Protein AF-A0A6J4QQX9-F1 (afdb_monomer)

InterPro domains:
  IPR001343 RTX calcium-binding nonapeptide repeat [PF00353] (2-36)
  IPR011049 Serralysin-like metalloprotease, C-terminal [G3DSA:2.150.10.10] (1-98)
  IPR011049 Serralysin-like metalloprotease, C-terminal [SSF51120] (2-76)
  IPR018511 Hemolysin-type calcium-binding conserved site [PS00330] (8-26)

Structure (mmCIF, N/CA/C/O backbone):
data_AF-A0A6J4QQX9-F1
#
_entry.id   AF-A0A6J4QQX9-F1
#
loop_
_atom_site.group_PDB
_atom_site.id
_atom_site.type_symbol
_atom_site.label_atom_id
_atom_site.label_alt_id
_atom_site.label_comp_id
_atom_site.label_asym_id
_atom_site.label_entity_id
_atom_site.label_seq_id
_atom_site.pdbx_PDB_ins_code
_atom_site.Cartn_x
_atom_site.Cartn_y
_atom_site.Cartn_z
_atom_site.occupancy
_atom_site.B_iso_or_equiv
_atom_site.auth_seq_id
_atom_site.auth_comp_id
_atom_site.auth_asym_id
_atom_site.auth_atom_id
_atom_site.pdbx_PDB_model_num
ATOM 1 N N . MET A 1 1 ? -4.304 -9.082 -7.417 1.00 88.81 1 MET A N 1
ATOM 2 C CA . MET A 1 1 ? -4.380 -9.871 -6.176 1.00 88.81 1 MET A CA 1
ATOM 3 C C . MET A 1 1 ? -5.491 -9.268 -5.348 1.00 88.81 1 MET A C 1
ATOM 5 O O . MET A 1 1 ? -5.623 -8.057 -5.396 1.00 88.81 1 MET A O 1
ATOM 9 N N . ILE A 1 2 ? -6.296 -10.092 -4.683 1.00 92.69 2 ILE A N 1
ATOM 10 C CA . ILE A 1 2 ? -7.402 -9.634 -3.835 1.00 92.69 2 ILE A CA 1
ATOM 11 C C . ILE A 1 2 ? -7.277 -10.390 -2.506 1.00 92.69 2 ILE A C 1
ATOM 13 O O . ILE A 1 2 ? -7.105 -11.613 -2.573 1.00 92.69 2 ILE A O 1
ATOM 17 N N . GLY A 1 3 ? -7.303 -9.690 -1.369 1.00 92.00 3 GLY A N 1
ATOM 18 C CA . GLY A 1 3 ? -7.300 -10.274 -0.019 1.00 92.00 3 GLY A CA 1
ATOM 19 C C . GLY A 1 3 ? -8.667 -10.860 0.326 1.00 92.00 3 GLY A C 1
ATOM 20 O O . GLY A 1 3 ? -8.811 -12.079 0.435 1.00 92.00 3 GLY A O 1
ATOM 21 N N . GLY A 1 4 ? -9.702 -10.022 0.275 1.00 92.06 4 GLY A N 1
ATOM 22 C CA . GLY A 1 4 ? -11.087 -10.423 0.516 1.00 92.06 4 GLY A CA 1
ATOM 23 C C . GLY A 1 4 ? -11.558 -9.952 1.885 1.00 92.06 4 GLY A C 1
ATOM 24 O O . GLY A 1 4 ? -11.223 -8.852 2.285 1.00 92.06 4 GLY A O 1
ATOM 25 N N . ASP A 1 5 ? -12.392 -10.736 2.569 1.00 94.88 5 ASP A N 1
ATOM 26 C CA . ASP A 1 5 ? -12.831 -10.378 3.921 1.00 94.88 5 ASP A CA 1
ATOM 27 C C . ASP A 1 5 ? -11.800 -10.872 4.951 1.00 94.88 5 ASP A C 1
ATOM 29 O O . ASP A 1 5 ? -11.565 -12.083 5.048 1.00 94.88 5 ASP A O 1
ATOM 33 N N . GLY A 1 6 ? -11.297 -9.996 5.817 1.00 95.25 6 GLY A N 1
ATOM 34 C CA . GLY A 1 6 ? -10.447 -10.371 6.940 1.00 95.25 6 GLY A CA 1
ATOM 35 C C . GLY A 1 6 ? -9.232 -9.475 7.138 1.00 95.25 6 GLY A C 1
ATOM 36 O O . GLY A 1 6 ? -9.213 -8.318 6.771 1.00 95.25 6 GLY A O 1
ATOM 37 N N . GLN A 1 7 ? -8.245 -10.008 7.852 1.00 97.12 7 GLN A N 1
ATOM 38 C CA . GLN A 1 7 ? -6.936 -9.375 7.984 1.00 97.12 7 GLN A CA 1
ATOM 39 C C . GLN A 1 7 ? -6.013 -10.080 7.002 1.00 97.12 7 GLN A C 1
ATOM 41 O O . GLN A 1 7 ? -5.629 -11.227 7.267 1.00 97.12 7 GLN A O 1
ATOM 46 N N . ASP A 1 8 ? -5.700 -9.435 5.884 1.00 97.75 8 ASP A N 1
ATOM 47 C CA . ASP A 1 8 ? -4.914 -10.027 4.813 1.00 97.75 8 ASP A CA 1
ATOM 48 C C . ASP A 1 8 ? -3.518 -9.408 4.696 1.00 97.75 8 ASP A C 1
ATOM 50 O O . ASP A 1 8 ? -3.236 -8.283 5.102 1.00 97.75 8 ASP A O 1
ATOM 54 N N . THR A 1 9 ? -2.589 -10.187 4.142 1.00 96.75 9 THR A N 1
ATOM 55 C CA . THR A 1 9 ? -1.246 -9.709 3.801 1.00 96.75 9 THR A CA 1
ATOM 56 C C . THR A 1 9 ? -1.003 -9.923 2.316 1.00 96.75 9 THR A C 1
ATOM 58 O O . THR A 1 9 ? -0.916 -11.064 1.850 1.00 96.75 9 THR A O 1
ATOM 61 N N . LEU A 1 10 ? -0.872 -8.831 1.567 1.00 95.25 10 LEU A N 1
ATOM 62 C CA . LEU A 1 10 ? -0.685 -8.838 0.120 1.00 95.25 10 LEU A CA 1
ATOM 63 C C . LEU A 1 10 ? 0.767 -8.504 -0.231 1.00 95.25 10 LEU A C 1
ATOM 65 O O . LEU A 1 10 ? 1.345 -7.558 0.290 1.00 95.25 10 LEU A O 1
ATOM 69 N N . LEU A 1 11 ? 1.357 -9.279 -1.146 1.00 94.62 11 LEU A N 1
ATOM 70 C CA . LEU A 1 11 ? 2.751 -9.134 -1.581 1.00 94.62 11 LEU A CA 1
ATOM 71 C C . LEU A 1 11 ? 2.814 -9.053 -3.119 1.00 94.62 11 LEU A C 1
ATOM 73 O O . LEU A 1 11 ? 2.751 -10.087 -3.788 1.00 94.62 11 LEU A O 1
ATOM 77 N N . GLY A 1 12 ? 2.956 -7.849 -3.680 1.00 89.88 12 GLY A N 1
ATOM 78 C CA . GLY A 1 12 ? 3.150 -7.612 -5.122 1.00 89.88 12 GLY A CA 1
ATOM 79 C C . GLY A 1 12 ? 4.550 -8.016 -5.605 1.00 89.88 12 GLY A C 1
ATOM 80 O O . GLY A 1 12 ? 4.707 -8.766 -6.566 1.00 89.88 12 GLY A O 1
ATOM 81 N N . ASN A 1 13 ? 5.575 -7.713 -4.806 1.00 89.00 13 ASN A N 1
ATOM 82 C CA . ASN A 1 13 ? 6.998 -7.923 -5.097 1.00 89.00 13 ASN A CA 1
ATOM 83 C C . ASN A 1 13 ? 7.548 -7.021 -6.204 1.00 89.00 13 ASN A C 1
ATOM 85 O O . ASN A 1 13 ? 8.246 -6.059 -5.914 1.00 89.00 13 ASN A O 1
ATOM 89 N N . GLY A 1 14 ? 7.398 -7.395 -7.467 1.00 88.12 14 GLY A N 1
ATOM 90 C CA . GLY A 1 14 ? 8.088 -6.710 -8.545 1.00 88.12 14 GLY A CA 1
ATOM 91 C C . GLY A 1 14 ? 7.372 -6.895 -9.863 1.00 88.12 14 GLY A C 1
ATOM 92 O O . GLY A 1 14 ? 7.020 -8.015 -10.228 1.00 88.12 14 GLY A O 1
ATOM 93 N N . GLY A 1 15 ? 7.240 -5.806 -10.609 1.00 89.31 15 GLY A N 1
ATOM 94 C CA . GLY A 1 15 ? 6.390 -5.744 -11.785 1.00 89.31 15 GLY A CA 1
ATOM 95 C C . GLY A 1 15 ? 5.333 -4.664 -11.606 1.00 89.31 15 GLY A C 1
ATOM 96 O O . GLY A 1 15 ? 5.471 -3.790 -10.770 1.00 89.31 15 GLY A O 1
ATOM 97 N N . ASN A 1 16 ? 4.314 -4.687 -12.457 1.00 90.44 16 ASN A N 1
ATOM 98 C CA . ASN A 1 16 ? 3.187 -3.776 -12.317 1.00 90.44 16 ASN A CA 1
ATOM 99 C C . ASN A 1 16 ? 2.025 -4.578 -11.751 1.00 90.44 16 ASN A C 1
ATOM 101 O O . ASN A 1 16 ? 1.420 -5.369 -12.487 1.00 90.44 16 ASN A O 1
ATOM 105 N N . ASP A 1 17 ? 1.742 -4.398 -10.470 1.00 92.12 17 ASP A N 1
ATOM 106 C CA . ASP A 1 17 ? 0.740 -5.169 -9.761 1.00 92.12 17 ASP A CA 1
ATOM 107 C C . ASP A 1 17 ? -0.577 -4.404 -9.606 1.00 92.12 17 ASP A C 1
ATOM 109 O O . ASP A 1 17 ? -0.686 -3.184 -9.726 1.00 92.12 17 ASP A O 1
ATOM 113 N N . THR A 1 18 ? -1.642 -5.163 -9.383 1.00 93.31 18 THR A N 1
ATOM 114 C CA . THR A 1 18 ? -2.929 -4.626 -8.938 1.00 93.31 18 THR A CA 1
ATOM 115 C C . THR A 1 18 ? -3.301 -5.380 -7.680 1.00 93.31 18 THR A C 1
ATOM 117 O O . THR A 1 18 ? -3.470 -6.600 -7.742 1.00 93.31 18 THR A O 1
ATOM 120 N N . LEU A 1 19 ? -3.371 -4.683 -6.555 1.00 93.69 19 LEU A N 1
ATOM 121 C CA . LEU A 1 19 ? -3.612 -5.211 -5.220 1.00 93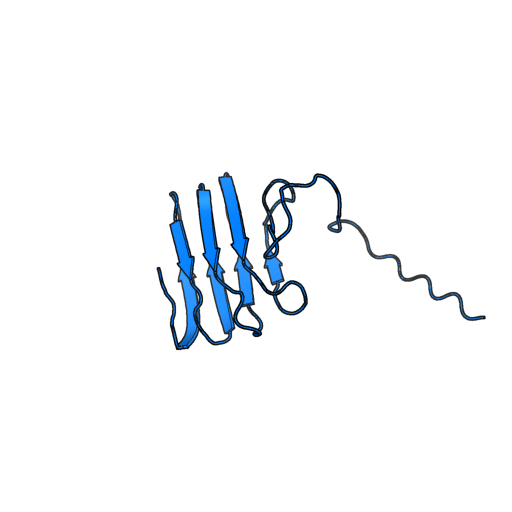.69 19 LEU A CA 1
ATOM 122 C C . LEU A 1 19 ? -4.912 -4.603 -4.689 1.00 93.69 19 LEU A C 1
ATOM 124 O O . LEU A 1 19 ? -5.161 -3.418 -4.868 1.00 93.69 19 LEU A O 1
ATOM 128 N N . ASP A 1 20 ? -5.743 -5.426 -4.077 1.00 95.56 20 ASP A N 1
ATOM 129 C CA . ASP A 1 20 ? -7.030 -5.043 -3.504 1.00 95.56 20 ASP A CA 1
ATOM 130 C C . ASP A 1 20 ? -7.097 -5.705 -2.130 1.00 95.56 20 ASP A C 1
ATOM 132 O O . ASP A 1 20 ? -7.092 -6.938 -2.063 1.00 95.56 20 ASP A O 1
ATOM 136 N N . GLY A 1 21 ? -7.029 -4.911 -1.061 1.00 93.75 21 GLY A N 1
ATOM 137 C CA . GLY A 1 21 ? -7.085 -5.412 0.315 1.00 93.75 21 GLY A CA 1
ATOM 138 C C . GLY A 1 21 ? -8.386 -6.173 0.545 1.00 93.75 21 GLY A C 1
ATOM 139 O O . GLY A 1 21 ? -8.382 -7.366 0.851 1.00 93.75 21 GLY A O 1
ATOM 140 N N . GLY A 1 22 ? -9.494 -5.558 0.139 1.00 95.12 22 GLY A N 1
ATOM 141 C CA . GLY A 1 22 ? -10.828 -6.085 0.341 1.00 95.12 22 GLY A CA 1
ATOM 142 C C . GLY A 1 22 ? -11.476 -5.401 1.533 1.00 95.12 22 GLY A C 1
ATOM 143 O O . GLY A 1 22 ? -11.584 -4.186 1.544 1.00 95.12 22 GLY A O 1
ATOM 144 N N . GLN A 1 23 ? -12.021 -6.183 2.455 1.00 94.88 23 GLN A N 1
ATOM 145 C CA . GLN A 1 23 ? -12.691 -5.708 3.656 1.00 94.88 23 GLN A CA 1
ATOM 146 C C . GLN A 1 23 ? -11.919 -6.186 4.875 1.00 94.88 23 GLN A C 1
ATOM 148 O O . GLN A 1 23 ? -11.898 -7.388 5.132 1.00 94.88 23 GLN A O 1
ATOM 153 N N . GLY A 1 24 ? -11.426 -5.287 5.715 1.00 96.25 24 GLY A N 1
ATOM 154 C CA . GLY A 1 24 ? -10.926 -5.649 7.029 1.00 96.25 24 GLY A CA 1
ATOM 155 C C . GLY A 1 24 ? -9.733 -4.832 7.472 1.00 96.25 24 GLY A C 1
ATOM 156 O O . GLY A 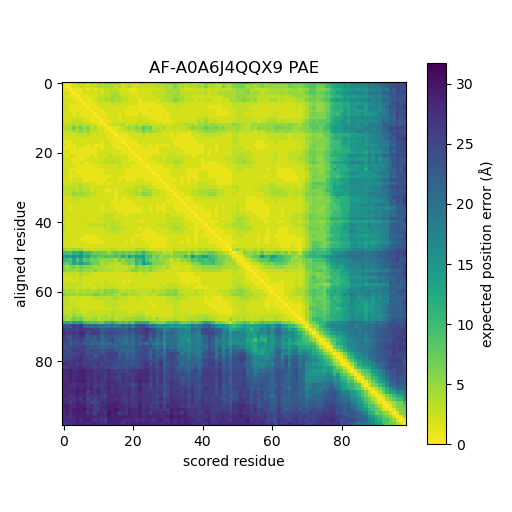1 24 ? -9.945 -3.696 7.823 1.00 96.25 24 GLY A O 1
ATOM 157 N N . LYS A 1 25 ? -8.567 -5.411 7.732 1.00 96.69 25 LYS A N 1
ATOM 158 C CA . LYS A 1 25 ? -7.384 -4.607 8.098 1.00 96.69 25 LYS A CA 1
ATOM 159 C C . LYS A 1 25 ? -6.183 -5.250 7.451 1.00 96.69 25 LYS A C 1
ATOM 161 O O . LYS A 1 25 ? -5.767 -6.319 7.895 1.00 96.69 25 LYS A O 1
ATOM 166 N N . ASP A 1 26 ? -5.623 -4.615 6.449 1.00 97.19 26 ASP A N 1
ATOM 167 C CA . ASP A 1 26 ? -4.730 -5.272 5.520 1.00 97.19 26 ASP A CA 1
ATOM 168 C C . ASP A 1 26 ? -3.316 -4.703 5.578 1.00 97.19 26 ASP A C 1
ATOM 170 O O . ASP A 1 26 ? -3.067 -3.521 5.816 1.00 97.19 26 ASP A O 1
ATOM 174 N N . GLU A 1 27 ? -2.348 -5.584 5.343 1.00 96.75 27 GLU A N 1
ATOM 175 C CA . GLU A 1 27 ? -0.947 -5.227 5.158 1.00 96.75 27 GLU A CA 1
ATOM 176 C C . GLU A 1 27 ? -0.567 -5.448 3.691 1.00 96.75 27 GLU A C 1
ATOM 178 O O . GLU A 1 27 ? -0.452 -6.581 3.218 1.00 96.75 27 GLU A O 1
ATOM 183 N N . ILE A 1 28 ? -0.352 -4.365 2.949 1.00 94.44 28 ILE A N 1
ATOM 184 C CA . ILE A 1 28 ? -0.127 -4.399 1.504 1.00 94.44 28 ILE A CA 1
ATOM 185 C C . ILE A 1 28 ? 1.302 -3.966 1.191 1.00 94.44 28 ILE A C 1
ATOM 187 O O . ILE A 1 28 ? 1.666 -2.807 1.351 1.00 94.44 28 ILE A O 1
ATOM 191 N N . PHE A 1 29 ? 2.108 -4.882 0.660 1.00 94.44 29 PHE A N 1
ATOM 192 C CA . PHE A 1 29 ? 3.462 -4.610 0.184 1.00 94.44 29 PHE A CA 1
ATOM 193 C C . PHE A 1 29 ? 3.472 -4.646 -1.343 1.00 94.44 29 PHE A C 1
ATOM 195 O O . PHE A 1 29 ? 3.383 -5.715 -1.947 1.00 94.44 29 PHE A O 1
ATOM 202 N N . THR A 1 30 ? 3.586 -3.483 -1.976 1.00 90.62 30 THR A N 1
ATOM 203 C CA . THR A 1 30 ? 3.548 -3.363 -3.448 1.00 90.62 30 THR A CA 1
ATOM 204 C C . THR A 1 30 ? 4.861 -3.823 -4.076 1.00 90.62 30 THR A C 1
ATOM 206 O O . THR A 1 30 ? 4.876 -4.766 -4.864 1.00 90.62 30 THR A O 1
ATOM 209 N N . GLY A 1 31 ? 5.980 -3.267 -3.610 1.00 89.88 31 GLY A N 1
ATOM 210 C CA . GLY A 1 31 ? 7.306 -3.581 -4.116 1.00 89.88 31 GLY A CA 1
ATOM 211 C C . GLY A 1 31 ? 7.690 -2.694 -5.302 1.00 89.88 31 GLY A C 1
ATOM 212 O O . GLY A 1 31 ? 7.383 -1.511 -5.320 1.00 89.88 31 GLY A O 1
ATOM 213 N N . SER A 1 32 ? 8.483 -3.198 -6.248 1.00 88.38 32 SER A N 1
ATOM 214 C CA . SER A 1 32 ? 9.009 -2.363 -7.339 1.00 88.38 32 SER A CA 1
ATOM 215 C C . SER A 1 32 ? 8.124 -2.387 -8.582 1.00 88.38 32 SER A C 1
ATOM 217 O O . SER A 1 32 ? 7.888 -3.467 -9.116 1.00 88.38 32 SER A O 1
ATOM 219 N N . GLY A 1 33 ? 7.846 -1.222 -9.159 1.00 86.31 33 GLY A N 1
ATOM 220 C CA . GLY A 1 33 ? 7.196 -1.062 -10.458 1.00 86.31 33 GLY A CA 1
ATOM 221 C C . GLY A 1 33 ? 5.984 -0.137 -10.400 1.00 86.31 33 GLY A C 1
ATOM 222 O O . GLY A 1 33 ? 5.948 0.784 -9.587 1.00 86.31 33 GLY A O 1
ATOM 223 N N . PHE A 1 34 ? 5.066 -0.262 -11.364 1.00 86.75 34 PHE A N 1
ATOM 224 C CA . PHE A 1 34 ? 3.868 0.577 -11.396 1.00 86.75 34 PHE A CA 1
ATOM 225 C C . PHE A 1 34 ? 2.656 -0.146 -10.825 1.00 86.75 34 PHE A C 1
ATOM 227 O O . PHE A 1 34 ? 2.016 -0.913 -11.546 1.00 86.75 34 PHE A O 1
ATOM 234 N N . ASP A 1 35 ? 2.315 0.166 -9.577 1.00 88.19 35 ASP A N 1
ATOM 235 C CA . ASP A 1 35 ? 1.317 -0.580 -8.815 1.00 88.19 35 ASP A CA 1
ATOM 236 C C . ASP A 1 35 ? 0.016 0.196 -8.617 1.00 88.19 35 ASP A C 1
ATOM 238 O O . ASP A 1 35 ? -0.000 1.417 -8.430 1.00 88.19 35 ASP A O 1
ATOM 242 N N . LEU A 1 36 ? -1.089 -0.543 -8.660 1.00 88.94 36 LEU A N 1
ATOM 243 C CA . LEU A 1 36 ? -2.440 -0.082 -8.357 1.00 88.94 36 LEU A CA 1
ATOM 244 C C . LEU A 1 36 ? -2.894 -0.751 -7.060 1.00 88.94 36 LEU A C 1
ATOM 246 O O . LEU A 1 36 ? -2.873 -1.977 -6.983 1.00 88.94 36 LEU A O 1
ATOM 250 N N . VAL A 1 37 ? -3.306 0.027 -6.066 1.00 90.06 37 VAL A N 1
ATOM 251 C CA . VAL A 1 37 ? -3.751 -0.473 -4.760 1.00 90.06 37 VAL A CA 1
ATOM 252 C C . VAL A 1 37 ? -5.136 0.072 -4.436 1.00 90.06 37 VAL A C 1
ATOM 254 O O . VAL A 1 37 ? -5.361 1.275 -4.572 1.00 90.06 37 VAL A O 1
ATOM 257 N N . TYR A 1 38 ? -6.025 -0.814 -3.993 1.00 92.12 38 TYR A N 1
ATOM 258 C CA . TYR A 1 38 ? -7.354 -0.503 -3.474 1.00 92.12 38 TYR A CA 1
ATOM 259 C C . TYR A 1 38 ? -7.431 -0.943 -2.009 1.00 92.12 38 TYR A C 1
ATOM 261 O O . TYR A 1 38 ? -7.254 -2.124 -1.719 1.00 92.12 38 TYR A O 1
ATOM 269 N N . ALA A 1 39 ? -7.635 0.022 -1.120 1.00 90.38 39 ALA A N 1
ATOM 270 C CA . ALA A 1 39 ? -7.619 -0.109 0.339 1.00 90.38 39 ALA A CA 1
ATOM 271 C C . ALA A 1 39 ? -8.534 0.962 0.980 1.00 90.38 39 ALA A C 1
ATOM 273 O O . ALA A 1 39 ? -8.226 1.533 2.009 1.00 90.38 39 ALA A O 1
ATOM 274 N N . ALA A 1 40 ? -9.602 1.363 0.279 1.00 88.31 40 ALA A N 1
ATOM 275 C CA . ALA A 1 40 ? -10.545 2.384 0.747 1.00 88.31 40 ALA A CA 1
ATOM 276 C C . ALA A 1 40 ? -11.847 1.710 1.201 1.00 88.31 40 ALA A C 1
ATOM 278 O O . ALA A 1 40 ? -12.857 1.734 0.483 1.00 88.31 40 ALA A O 1
ATOM 279 N N . ASP A 1 41 ? -11.782 1.003 2.327 1.00 91.06 41 ASP A N 1
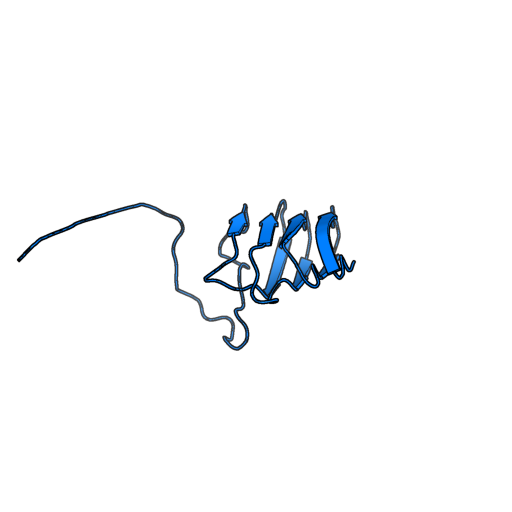ATOM 280 C CA . ASP A 1 41 ? -12.850 0.159 2.868 1.00 91.06 41 ASP A CA 1
ATOM 281 C C . ASP A 1 41 ? -13.388 0.630 4.240 1.00 91.06 41 ASP A C 1
ATOM 283 O O . ASP A 1 41 ? -14.161 -0.091 4.878 1.00 91.06 41 ASP A O 1
ATOM 287 N N . ASP A 1 42 ? -13.057 1.863 4.643 1.00 92.31 42 ASP A N 1
ATOM 288 C CA . ASP A 1 42 ? -13.341 2.501 5.935 1.00 92.31 42 ASP A CA 1
ATOM 289 C C . ASP A 1 42 ? -12.660 1.816 7.136 1.00 92.31 42 ASP A C 1
ATOM 291 O O . ASP A 1 42 ? -13.118 1.937 8.284 1.00 92.31 42 ASP A O 1
ATOM 295 N N . GLN A 1 43 ? -11.569 1.088 6.900 1.00 94.00 43 GLN A N 1
ATOM 296 C CA . GLN A 1 43 ? -10.814 0.410 7.942 1.00 94.00 43 GLN A CA 1
ATOM 297 C C . GLN A 1 43 ? -9.350 0.863 7.983 1.00 94.00 43 GLN A C 1
ATOM 299 O O . GLN A 1 43 ? -9.006 1.888 7.422 1.00 94.00 43 GLN A O 1
ATOM 304 N N . GLU A 1 44 ? -8.531 0.222 8.823 1.00 93.56 44 GLU A N 1
ATOM 305 C CA . GLU A 1 44 ? -7.143 0.647 9.046 1.00 93.56 44 GLU A CA 1
ATOM 306 C C . GLU A 1 44 ? -6.210 -0.317 8.329 1.00 93.56 44 GLU A C 1
ATOM 308 O O . GLU A 1 44 ? -6.017 -1.444 8.802 1.00 93.56 44 GLU A O 1
ATOM 313 N N . ASP A 1 45 ? -5.590 0.180 7.267 1.00 90.00 45 ASP A N 1
ATOM 314 C CA . ASP A 1 45 ? -4.643 -0.546 6.443 1.00 90.00 45 ASP A CA 1
ATOM 315 C C . ASP A 1 45 ? -3.226 0.026 6.550 1.00 90.00 45 ASP A C 1
ATOM 317 O O . ASP A 1 45 ? -2.970 1.193 6.881 1.00 90.00 45 ASP A O 1
ATOM 321 N N . ILE A 1 46 ? -2.255 -0.831 6.249 1.00 93.25 46 ILE A N 1
ATOM 322 C CA . ILE A 1 46 ? -0.844 -0.475 6.167 1.00 93.25 46 ILE A CA 1
ATOM 323 C C . ILE A 1 46 ? -0.355 -0.789 4.762 1.00 93.25 46 ILE A C 1
ATOM 325 O O . ILE A 1 46 ? -0.231 -1.951 4.380 1.00 93.25 46 ILE A O 1
ATOM 329 N N . ILE A 1 47 ? 0.008 0.248 4.010 1.00 90.94 47 ILE A N 1
ATOM 330 C CA . ILE A 1 47 ? 0.528 0.107 2.651 1.00 90.94 47 ILE A CA 1
ATOM 331 C C . ILE A 1 47 ? 2.016 0.463 2.633 1.00 90.94 47 ILE A C 1
ATOM 333 O O . ILE A 1 47 ? 2.395 1.604 2.893 1.00 90.94 47 ILE A O 1
ATOM 337 N N . ASP A 1 48 ? 2.876 -0.502 2.307 1.00 91.69 48 ASP A N 1
ATOM 338 C CA . ASP A 1 48 ? 4.307 -0.301 2.072 1.00 91.69 48 ASP A CA 1
ATOM 339 C C . ASP A 1 48 ? 4.602 -0.284 0.566 1.00 91.69 48 ASP A C 1
ATOM 341 O O . ASP A 1 48 ? 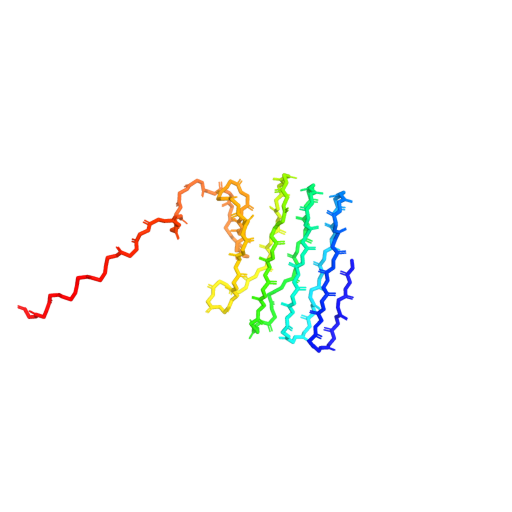4.439 -1.280 -0.154 1.00 91.69 48 ASP A O 1
ATOM 345 N N . CYS A 1 49 ? 5.056 0.871 0.081 1.00 85.62 49 CYS A N 1
ATOM 346 C CA . CYS A 1 49 ? 5.391 1.040 -1.323 1.00 85.62 49 CYS A CA 1
ATOM 347 C C . CYS A 1 49 ? 6.693 0.325 -1.725 1.00 85.62 49 CYS A C 1
ATOM 349 O O . CYS A 1 49 ? 6.870 0.007 -2.888 1.00 85.62 49 CYS A O 1
ATOM 351 N N . GLY A 1 50 ? 7.596 0.023 -0.783 1.00 75.06 50 GLY A N 1
ATOM 352 C CA . GLY A 1 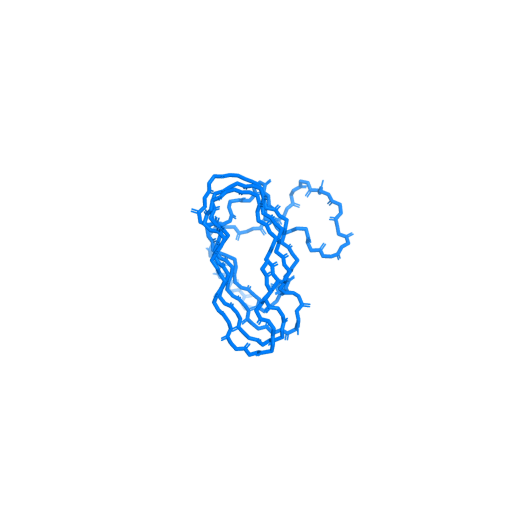50 ? 8.697 -0.942 -0.921 1.00 75.06 50 GLY A CA 1
ATOM 353 C C . GLY A 1 50 ? 9.752 -0.772 -2.035 1.00 75.06 50 GLY A C 1
ATOM 354 O O . GLY A 1 50 ? 10.785 -1.440 -1.954 1.00 75.06 50 GLY A O 1
ATOM 355 N N . GLY A 1 51 ? 9.564 0.069 -3.059 1.00 72.50 51 GLY A N 1
ATOM 356 C CA . GLY A 1 51 ? 10.367 0.000 -4.282 1.00 72.50 51 GLY A CA 1
ATOM 357 C C . GLY A 1 51 ? 10.556 1.295 -5.075 1.00 72.50 51 GLY A C 1
ATOM 358 O O . GLY A 1 51 ? 10.180 2.401 -4.683 1.00 72.50 51 GLY A O 1
ATOM 359 N N . GLU A 1 52 ? 11.230 1.145 -6.216 1.00 74.00 52 GLU A N 1
ATOM 360 C CA . GLU A 1 52 ? 11.321 2.169 -7.255 1.00 74.00 52 GLU A CA 1
ATOM 361 C C . GLU A 1 52 ? 10.166 1.976 -8.237 1.00 74.00 52 GLU A C 1
ATOM 363 O O . GLU A 1 52 ? 9.893 0.851 -8.658 1.00 74.00 52 GLU A O 1
ATOM 368 N N . GLY A 1 53 ? 9.512 3.064 -8.637 1.00 75.56 53 GLY A N 1
ATOM 369 C CA . GLY A 1 53 ? 8.343 2.983 -9.501 1.00 75.56 53 GLY A CA 1
ATOM 370 C C . GLY A 1 53 ? 7.324 4.066 -9.192 1.00 75.56 53 GLY A C 1
ATOM 371 O O . GLY A 1 53 ? 7.653 5.074 -8.564 1.00 75.56 53 GLY A O 1
ATOM 372 N N . GLY A 1 54 ? 6.105 3.891 -9.686 1.00 77.00 54 GLY A N 1
ATOM 373 C CA . GLY A 1 54 ? 5.025 4.846 -9.474 1.00 77.00 54 GLY A CA 1
ATOM 374 C C . GLY A 1 54 ? 3.769 4.143 -8.998 1.00 77.00 54 GLY A C 1
ATOM 375 O O . GLY A 1 54 ? 3.400 3.107 -9.523 1.00 77.00 54 GLY A O 1
ATOM 376 N N . TYR A 1 55 ? 3.079 4.742 -8.046 1.00 79.19 55 TYR A N 1
ATOM 377 C CA . TYR A 1 55 ? 1.947 4.117 -7.379 1.00 79.19 55 TYR A CA 1
ATOM 378 C C . TYR A 1 55 ? 0.651 4.843 -7.740 1.00 79.19 55 TYR A C 1
ATOM 380 O O . TYR A 1 55 ? 0.642 6.038 -8.046 1.00 79.19 55 TYR A O 1
ATOM 388 N N . ARG A 1 56 ? -0.459 4.115 -7.716 1.00 85.25 56 ARG A N 1
ATOM 389 C CA . ARG A 1 56 ? -1.813 4.661 -7.619 1.00 85.25 56 ARG A CA 1
ATOM 390 C C . ARG A 1 56 ? -2.499 3.924 -6.489 1.00 85.25 56 ARG A C 1
ATOM 392 O O . ARG A 1 56 ? -2.743 2.733 -6.610 1.00 85.25 56 ARG A O 1
ATOM 399 N N . ILE A 1 57 ? -2.754 4.632 -5.402 1.00 85.38 57 ILE A N 1
ATOM 400 C CA . ILE A 1 57 ? -3.280 4.050 -4.172 1.00 85.38 57 ILE A CA 1
ATOM 401 C C . ILE A 1 57 ? -4.577 4.780 -3.853 1.00 85.38 57 ILE A C 1
ATOM 403 O O . ILE A 1 57 ? -4.573 6.008 -3.725 1.00 85.38 57 ILE A O 1
ATOM 407 N N . GLU A 1 58 ? -5.659 4.018 -3.767 1.00 88.25 58 GLU A N 1
ATOM 408 C CA . GLU A 1 58 ? -6.931 4.420 -3.179 1.00 88.25 58 GLU A CA 1
ATOM 409 C C . GLU A 1 58 ? -6.942 3.896 -1.742 1.00 88.25 58 GLU A C 1
ATOM 411 O O . GLU A 1 58 ? -6.805 2.694 -1.539 1.00 88.25 58 GLU A O 1
ATOM 416 N N . PHE A 1 59 ? -7.016 4.805 -0.773 1.00 86.31 59 PHE A N 1
ATOM 417 C CA . PHE A 1 59 ? -6.868 4.537 0.658 1.00 86.31 59 PHE A CA 1
ATOM 418 C C . PHE A 1 59 ? -7.628 5.609 1.446 1.00 86.31 59 PHE A C 1
ATOM 420 O O . PHE A 1 59 ? -7.866 6.718 0.935 1.00 86.31 59 PHE A O 1
ATOM 427 N N . ASP A 1 60 ? -7.953 5.304 2.691 1.00 83.69 60 ASP A N 1
ATOM 428 C CA . ASP A 1 60 ? -8.641 6.185 3.617 1.00 83.69 60 ASP A CA 1
ATOM 429 C C . ASP A 1 60 ? -7.628 7.007 4.412 1.00 83.69 60 ASP A C 1
ATOM 431 O O . ASP A 1 60 ? -7.076 6.590 5.424 1.00 83.69 60 ASP A O 1
ATOM 435 N N . ALA A 1 61 ? -7.381 8.240 3.964 1.00 78.56 61 ALA A N 1
ATOM 436 C CA . ALA A 1 61 ? -6.304 9.086 4.491 1.00 78.56 61 ALA A CA 1
ATOM 437 C C . ALA A 1 61 ? -6.386 9.424 5.995 1.00 78.56 61 ALA A C 1
ATOM 439 O O . ALA A 1 61 ? -5.402 9.890 6.570 1.00 78.56 61 ALA A O 1
ATOM 440 N N . GLU A 1 62 ? -7.548 9.236 6.623 1.00 86.25 62 GLU A N 1
ATOM 441 C CA . GLU A 1 62 ? -7.739 9.435 8.065 1.00 86.25 62 GLU A CA 1
ATOM 442 C C . GLU A 1 62 ? -7.488 8.162 8.891 1.00 86.25 62 GLU A C 1
ATOM 444 O O . GLU A 1 62 ? -7.346 8.261 10.113 1.00 86.25 62 GLU A O 1
ATOM 449 N N . LEU A 1 63 ? -7.437 6.992 8.245 1.00 82.50 63 LEU A N 1
ATOM 450 C CA . LEU A 1 63 ? -7.327 5.682 8.887 1.00 82.50 63 LEU A CA 1
ATOM 451 C C .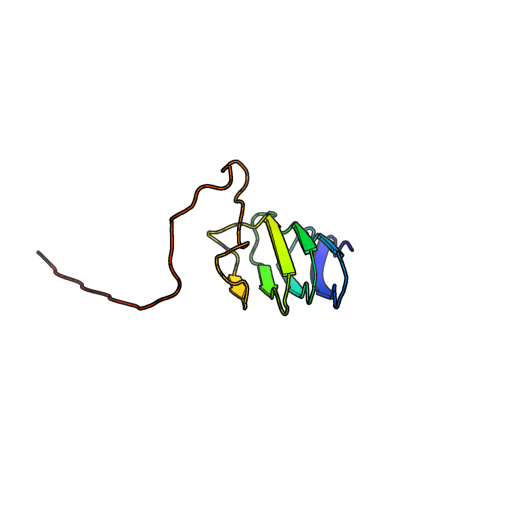 LEU A 1 63 ? -6.023 4.963 8.525 1.00 82.50 63 LEU A C 1
ATOM 453 O O . LEU A 1 63 ? -5.387 4.384 9.405 1.00 82.50 63 LEU A O 1
ATOM 457 N N . ASP A 1 64 ? -5.581 5.065 7.277 1.00 85.44 64 ASP A N 1
ATOM 458 C CA . ASP A 1 64 ? -4.494 4.241 6.766 1.00 85.44 64 ASP A CA 1
ATOM 459 C C . ASP A 1 64 ? -3.115 4.851 6.959 1.00 85.44 64 ASP A C 1
ATOM 461 O O . ASP A 1 64 ? -2.903 6.065 7.046 1.00 85.44 64 ASP A O 1
ATOM 465 N N . THR A 1 65 ? -2.126 3.964 6.961 1.00 88.75 65 THR A N 1
ATOM 466 C CA . THR A 1 65 ? -0.717 4.321 7.065 1.00 88.75 65 THR A CA 1
ATOM 467 C C . THR A 1 65 ? 0.031 3.951 5.790 1.00 88.75 65 THR A C 1
ATOM 469 O O . THR A 1 65 ? 0.176 2.777 5.457 1.00 88.75 65 THR A O 1
ATOM 472 N N . LEU A 1 66 ? 0.597 4.955 5.114 1.00 87.75 66 LEU A N 1
ATOM 473 C CA . LEU A 1 66 ? 1.482 4.757 3.964 1.00 87.75 66 LEU A CA 1
ATOM 474 C C . LEU A 1 66 ? 2.952 4.814 4.399 1.00 87.75 66 LEU A C 1
ATOM 476 O O . LEU A 1 66 ? 3.419 5.808 4.958 1.00 87.75 66 LEU A O 1
ATOM 480 N N . ASN A 1 67 ? 3.702 3.759 4.088 1.00 87.44 67 ASN A N 1
ATOM 481 C CA . ASN A 1 67 ? 5.11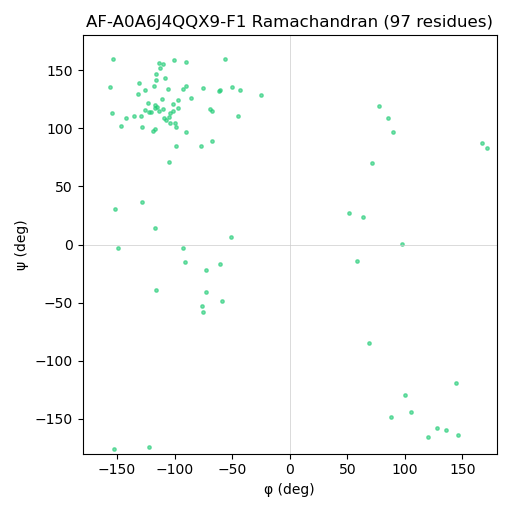9 3.596 4.395 1.00 87.44 67 ASN A CA 1
ATOM 482 C C . ASN A 1 67 ? 5.957 3.521 3.115 1.00 87.44 67 ASN A C 1
ATOM 484 O O . ASN A 1 67 ? 5.568 2.899 2.133 1.00 87.44 67 ASN A O 1
ATOM 488 N N . ASN A 1 68 ? 7.143 4.140 3.133 1.00 84.31 68 ASN A N 1
ATOM 489 C CA . ASN A 1 68 ? 8.100 4.131 2.014 1.00 84.31 68 ASN A CA 1
ATOM 490 C C . ASN A 1 68 ? 7.501 4.535 0.654 1.00 84.31 68 ASN A C 1
ATOM 492 O O . ASN A 1 68 ? 8.011 4.129 -0.387 1.00 84.31 68 ASN A O 1
ATOM 496 N N . CYS A 1 69 ? 6.445 5.350 0.663 1.00 81.38 69 CYS A N 1
ATOM 497 C CA . CYS A 1 69 ? 5.766 5.868 -0.519 1.00 81.38 69 CYS A CA 1
ATOM 498 C C . CYS A 1 69 ? 6.263 7.296 -0.811 1.00 81.38 69 CYS A C 1
ATOM 500 O O . CYS A 1 69 ? 5.652 8.250 -0.332 1.00 81.38 69 CYS A O 1
ATOM 502 N N . PRO A 1 70 ? 7.394 7.498 -1.523 1.00 69.81 70 PRO A N 1
ATOM 503 C CA . PRO A 1 70 ? 7.913 8.839 -1.773 1.00 69.81 70 PRO A CA 1
ATOM 504 C C . PRO A 1 70 ? 6.907 9.699 -2.557 1.00 69.81 70 PRO A C 1
ATOM 506 O O . PRO A 1 70 ? 6.376 9.283 -3.589 1.00 69.81 70 PRO A O 1
ATOM 509 N N . ASP A 1 71 ? 6.717 10.925 -2.060 1.00 56.56 71 ASP A N 1
ATOM 510 C CA . ASP A 1 71 ? 5.743 11.986 -2.404 1.00 56.56 71 ASP A CA 1
ATOM 511 C C . ASP A 1 71 ? 5.603 12.393 -3.892 1.00 56.56 71 ASP A C 1
ATOM 513 O O . ASP A 1 71 ? 4.904 13.348 -4.222 1.00 56.56 71 ASP A O 1
ATOM 517 N N . SER A 1 72 ? 6.245 11.706 -4.835 1.00 44.75 72 SER A N 1
ATOM 518 C CA . SER A 1 72 ? 6.038 11.930 -6.273 1.00 44.75 72 SER A CA 1
ATOM 519 C C . SER A 1 72 ? 4.976 11.022 -6.905 1.00 44.75 72 SER A C 1
ATOM 521 O O . SER A 1 72 ? 4.705 11.167 -8.097 1.00 44.75 72 SER A O 1
ATOM 523 N N . ALA A 1 73 ? 4.384 10.093 -6.147 1.00 43.41 73 ALA A N 1
ATOM 524 C CA . ALA A 1 73 ? 3.323 9.214 -6.653 1.00 43.41 73 ALA A CA 1
ATOM 525 C C . ALA A 1 73 ? 2.287 8.761 -5.606 1.00 43.41 73 ALA A C 1
ATOM 527 O O . ALA A 1 73 ? 1.355 8.043 -5.954 1.00 43.41 73 ALA A O 1
ATOM 528 N N . ALA A 1 74 ? 2.436 9.132 -4.336 1.00 46.19 74 ALA A N 1
ATOM 529 C CA . ALA A 1 74 ? 1.535 8.661 -3.296 1.00 46.19 74 ALA A CA 1
ATOM 530 C C . ALA A 1 74 ? 0.190 9.395 -3.384 1.00 46.19 74 ALA A C 1
ATOM 532 O O . ALA A 1 74 ? 0.156 10.618 -3.490 1.00 46.19 74 ALA A O 1
ATOM 533 N N . ALA A 1 75 ? -0.902 8.638 -3.293 1.00 49.78 75 ALA A N 1
ATOM 534 C CA . ALA A 1 75 ? -2.201 9.136 -2.867 1.00 49.78 75 ALA A CA 1
ATOM 535 C C . ALA A 1 75 ? -2.976 10.059 -3.830 1.00 49.78 75 ALA A C 1
ATOM 537 O O . ALA A 1 75 ? -3.218 11.226 -3.529 1.00 49.78 75 ALA A O 1
ATOM 538 N N . THR A 1 76 ? -3.487 9.534 -4.952 1.00 45.75 76 THR A N 1
ATOM 539 C CA . THR A 1 76 ? -4.674 10.168 -5.555 1.00 45.75 76 THR A CA 1
ATOM 540 C C . THR A 1 76 ? -5.875 9.744 -4.724 1.00 45.75 76 THR A C 1
ATOM 542 O O . THR A 1 76 ? -6.524 8.748 -5.037 1.00 45.75 76 THR A O 1
ATOM 545 N N . THR A 1 77 ? -6.133 10.464 -3.634 1.00 41.50 77 THR A N 1
ATOM 546 C CA . THR A 1 77 ? -7.396 10.347 -2.907 1.00 41.50 77 THR A CA 1
ATOM 547 C C . THR A 1 77 ? -8.535 10.482 -3.916 1.00 41.50 77 THR A C 1
ATOM 549 O O . THR A 1 77 ? -8.472 11.287 -4.855 1.00 41.50 77 THR A O 1
ATOM 552 N N . ALA A 1 78 ? -9.536 9.615 -3.796 1.00 38.84 78 ALA A N 1
ATOM 553 C CA . ALA A 1 78 ? -10.661 9.542 -4.712 1.00 38.84 78 ALA A CA 1
ATOM 554 C C . ALA A 1 78 ? -11.212 10.954 -5.029 1.00 38.84 78 ALA A C 1
ATOM 556 O O . ALA A 1 78 ? -11.812 11.603 -4.177 1.00 38.84 78 ALA A O 1
ATOM 557 N N . ASN A 1 79 ? -11.015 11.404 -6.277 1.00 38.22 79 ASN A N 1
ATOM 558 C CA . ASN A 1 79 ? -11.461 12.667 -6.899 1.00 38.22 79 ASN A CA 1
ATOM 559 C C . ASN A 1 79 ? -10.513 13.870 -7.000 1.00 38.22 79 ASN A C 1
ATOM 561 O O . ASN A 1 79 ? -10.949 14.840 -7.626 1.00 38.22 79 ASN A O 1
ATOM 565 N N . ASP A 1 80 ? -9.253 13.837 -6.556 1.00 38.38 80 ASP A N 1
ATOM 566 C CA . ASP A 1 80 ? -8.327 14.926 -6.917 1.00 38.38 80 ASP A CA 1
ATOM 567 C C . ASP A 1 80 ? -7.360 14.541 -8.046 1.00 38.38 80 ASP A C 1
ATOM 569 O O . ASP A 1 80 ? -6.611 13.563 -8.012 1.00 38.38 80 ASP A O 1
ATOM 573 N N . GLN A 1 81 ? -7.442 15.323 -9.123 1.00 34.16 81 GLN A N 1
ATOM 574 C CA . GLN A 1 81 ? -6.497 15.324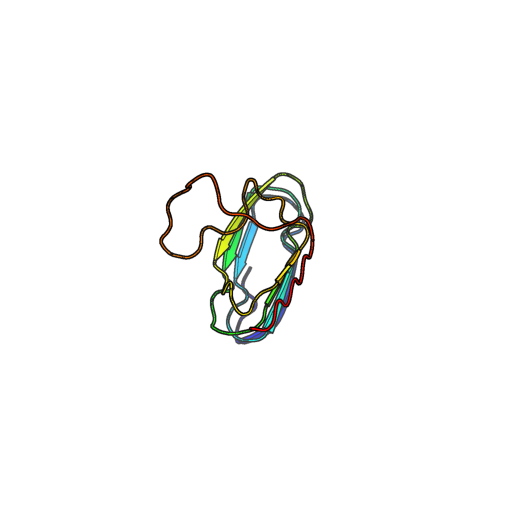 -10.236 1.00 34.16 81 GLN A CA 1
ATOM 575 C C . GLN A 1 81 ? -5.071 15.578 -9.719 1.00 34.16 81 GLN A C 1
ATOM 577 O O . GLN A 1 81 ? -4.912 16.128 -8.636 1.00 34.16 81 GLN A O 1
ATOM 582 N N . PRO A 1 82 ? -4.015 15.221 -10.478 1.00 42.34 82 PRO A N 1
ATOM 583 C CA . PRO A 1 82 ? -2.638 15.327 -10.009 1.00 42.34 82 PRO A CA 1
ATOM 584 C C . PRO A 1 82 ? -2.265 16.803 -9.841 1.00 42.34 82 PRO A C 1
ATOM 586 O O . PRO A 1 82 ? -1.787 17.447 -10.776 1.00 42.34 82 PRO A O 1
ATOM 589 N N . THR A 1 83 ? -2.510 17.369 -8.665 1.00 35.78 83 THR A N 1
ATOM 590 C CA . THR A 1 83 ? -2.089 18.723 -8.339 1.00 35.78 83 THR A CA 1
ATOM 591 C C . THR A 1 83 ? -0.883 18.635 -7.437 1.00 35.78 83 THR A C 1
ATOM 593 O O . THR A 1 83 ? -0.949 18.186 -6.298 1.00 35.78 83 THR A O 1
ATOM 596 N N . ALA A 1 84 ? 0.241 19.080 -7.988 1.00 37.56 84 ALA A N 1
ATOM 597 C CA . ALA A 1 84 ? 1.408 19.448 -7.220 1.00 37.56 84 ALA A CA 1
ATOM 598 C C . ALA A 1 84 ? 1.000 20.273 -5.983 1.00 37.56 84 ALA A C 1
ATOM 600 O O . ALA A 1 84 ? 0.280 21.261 -6.128 1.00 37.56 84 ALA A O 1
ATOM 601 N N . ALA A 1 85 ? 1.559 19.894 -4.829 1.00 37.62 85 ALA A N 1
ATOM 602 C CA . ALA A 1 85 ? 1.538 20.577 -3.529 1.00 37.62 85 ALA A CA 1
ATOM 603 C C . ALA A 1 85 ? 0.379 20.251 -2.561 1.00 37.62 85 ALA A C 1
ATOM 605 O O . ALA A 1 85 ? -0.658 20.903 -2.600 1.00 37.62 85 ALA A O 1
ATOM 606 N N . ALA A 1 86 ? 0.650 19.329 -1.623 1.00 33.69 86 ALA A N 1
ATOM 607 C CA . ALA A 1 86 ? 0.360 19.388 -0.172 1.00 33.69 86 ALA A CA 1
ATOM 608 C C . ALA A 1 86 ? 0.660 17.989 0.430 1.00 33.69 86 ALA A C 1
ATOM 610 O O . ALA A 1 86 ? -0.165 17.098 0.324 1.00 33.69 86 ALA A O 1
ATOM 611 N N . ALA A 1 87 ? 1.913 17.657 0.759 1.00 36.28 87 ALA A N 1
ATOM 612 C CA . ALA A 1 87 ? 2.601 17.932 2.029 1.00 36.28 87 ALA A CA 1
ATOM 613 C C . ALA A 1 87 ? 2.183 16.990 3.180 1.00 36.28 87 ALA A C 1
ATOM 615 O O . ALA A 1 87 ? 1.038 17.012 3.609 1.00 36.28 87 ALA A O 1
ATOM 616 N N . GLU A 1 88 ? 3.132 16.223 3.728 1.00 37.75 88 GLU A N 1
ATOM 617 C CA . GLU A 1 88 ? 3.742 16.487 5.048 1.00 37.75 88 GLU A CA 1
ATOM 618 C C . GLU A 1 88 ? 4.546 15.264 5.522 1.00 37.75 88 GLU A C 1
ATOM 620 O O . GLU A 1 88 ? 4.093 14.408 6.279 1.00 37.75 88 GLU A O 1
ATOM 625 N N . GLY A 1 89 ? 5.806 15.228 5.097 1.00 31.08 89 GLY A N 1
ATOM 626 C CA . GLY A 1 89 ? 6.807 14.285 5.573 1.00 31.08 89 GLY A CA 1
ATOM 627 C C . GLY A 1 89 ? 8.085 14.968 6.037 1.00 31.08 89 GLY A C 1
ATOM 628 O O . GLY A 1 89 ? 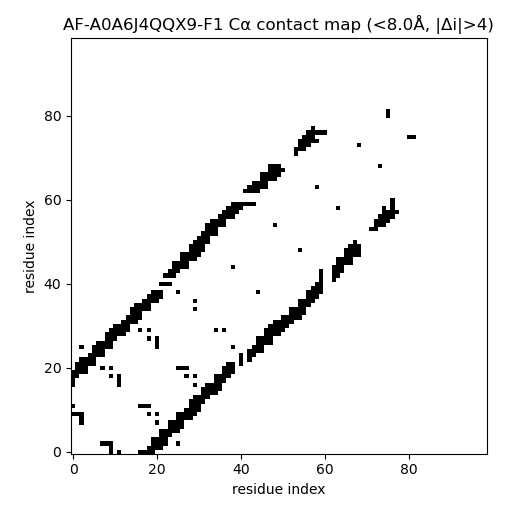9.165 14.435 5.802 1.00 31.08 89 GLY A O 1
ATOM 629 N N . SER A 1 90 ? 8.020 16.145 6.674 1.00 49.81 90 SER A N 1
ATOM 630 C CA . SER A 1 90 ? 9.129 16.549 7.542 1.00 49.81 90 SER A CA 1
ATOM 631 C C . SER A 1 90 ? 8.722 17.521 8.649 1.00 49.81 90 SER A C 1
ATOM 633 O O . SER A 1 90 ? 8.531 18.714 8.438 1.00 49.81 90 SER A O 1
ATOM 635 N N . THR A 1 91 ? 8.825 17.005 9.874 1.00 30.78 91 THR A N 1
ATOM 636 C CA . THR A 1 91 ? 8.946 17.707 11.163 1.00 30.78 91 THR A CA 1
ATOM 637 C C . THR A 1 91 ? 7.662 18.160 11.862 1.00 30.78 91 THR A C 1
ATOM 639 O O . THR A 1 91 ? 7.071 19.193 11.578 1.00 30.78 91 THR A O 1
ATOM 642 N N . ARG A 1 92 ? 7.371 17.448 12.961 1.00 53.81 92 ARG A N 1
ATOM 643 C CA . ARG A 1 92 ? 6.793 17.993 14.197 1.00 53.81 92 ARG A CA 1
ATOM 644 C C . ARG A 1 92 ? 7.102 19.487 14.374 1.00 53.81 92 ARG A C 1
ATOM 646 O O . ARG A 1 92 ? 8.270 19.852 14.478 1.00 53.81 92 ARG A O 1
ATOM 653 N N . THR A 1 93 ? 6.085 20.302 14.632 1.00 29.53 93 THR A N 1
ATOM 654 C CA . THR A 1 93 ? 6.165 21.344 15.665 1.00 29.53 93 THR A CA 1
ATOM 655 C C . THR A 1 93 ? 4.788 21.511 16.300 1.00 29.53 93 THR A C 1
ATOM 657 O O . THR A 1 93 ? 3.894 22.153 15.762 1.00 29.53 93 THR A O 1
ATOM 660 N N . VAL A 1 94 ? 4.638 20.930 17.490 1.00 46.72 94 VAL A N 1
ATOM 661 C CA . VAL A 1 94 ? 3.648 21.380 18.466 1.00 46.72 94 VAL A CA 1
ATOM 662 C C . VAL A 1 94 ? 4.100 22.767 18.926 1.00 46.72 94 VAL A C 1
ATOM 664 O O . VAL A 1 94 ? 5.146 22.878 19.563 1.00 46.72 94 VAL A O 1
ATOM 667 N N . VAL A 1 95 ? 3.324 23.812 18.640 1.00 40.62 95 VAL A N 1
ATOM 668 C CA . VAL A 1 95 ? 3.316 25.015 19.480 1.00 40.62 95 VAL A CA 1
ATOM 669 C C . VAL A 1 95 ? 1.901 25.170 20.006 1.00 40.62 95 VAL A C 1
ATOM 671 O O . VAL A 1 95 ? 1.009 25.660 19.322 1.00 40.62 95 VAL A O 1
ATOM 674 N N . LEU A 1 96 ? 1.692 24.701 21.233 1.00 55.09 96 LEU A N 1
ATOM 675 C CA . LEU A 1 96 ? 0.618 25.227 22.056 1.00 55.09 96 LEU A CA 1
ATOM 676 C C . LEU A 1 96 ? 1.029 26.657 22.411 1.00 55.09 96 LEU A C 1
ATOM 678 O O . LEU A 1 96 ? 2.038 26.856 23.086 1.00 55.09 96 LEU A O 1
ATOM 682 N N . SER A 1 97 ? 0.271 27.648 21.966 1.00 39.84 97 SER A N 1
ATOM 683 C CA . SER A 1 97 ? 0.204 28.918 22.682 1.00 39.84 97 SER A CA 1
ATOM 684 C C . SER A 1 97 ? -1.231 29.094 23.145 1.00 39.84 97 SER A C 1
ATOM 686 O O . SER A 1 97 ? -2.117 29.435 22.363 1.00 39.84 97 SER A O 1
ATOM 688 N N . GLU A 1 98 ? -1.437 28.761 24.415 1.00 56.91 98 GLU A N 1
ATOM 689 C CA . GLU A 1 98 ? -2.629 29.092 25.179 1.00 56.91 98 GLU A CA 1
ATOM 690 C C . GLU A 1 98 ? -2.776 30.622 25.267 1.00 56.91 98 GLU A C 1
ATOM 692 O O . GLU A 1 98 ? -1.826 31.313 25.633 1.00 56.91 98 GLU A O 1
ATOM 697 N N . ASN A 1 99 ? -3.999 31.083 24.983 1.00 43.16 99 ASN A N 1
ATOM 698 C CA . ASN A 1 99 ? -4.597 32.392 25.283 1.00 43.16 99 ASN A CA 1
ATOM 699 C C . ASN A 1 99 ? -4.065 33.644 24.560 1.00 43.16 99 ASN A C 1
ATOM 701 O O . ASN A 1 99 ? -3.181 34.345 25.104 1.00 43.16 99 ASN A O 1
#

Radius of gyration: 14.74 Å; Cα contacts (8 Å, |Δi|>4): 237; chains: 1; bounding box: 25×43×38 Å

Sequence (99 aa):
MIGGDGQDTLLGNGGNDTLDGGQGKDEIFTGSGFDLVYAADDQEDIIDCGGEGGYRIEFDAELDTLNNCPDSAAATTANDQPTAAAAEGSTRTVVLSEN

Organism: NCBI:txid349277

Foldseek 3Di:
DECAAEEEEAAQAEDEEEYEDHEDEYEAENHEEEYEYHADHPAEYEYEPRYHYAYHYAHDPVHYHYHPHPPPHPDPHPDDDDDPDDDDDDDDDDDDDDD

Secondary structure (DSSP, 8-state):
-EEEEES-EEE--BSS-EEEEEEE--EEE--BEEEEEEE-SSS--EEE--SSEEEEEEE-TTT-EEES--TTS----TT----S-----S---------

pLDDT: mean 75.26, std 22.47, range [29.53, 97.75]

Solvent-accessible surface area (backbone atoms only — not comparable to full-atom values): 5834 Å² total; per-residue (Å²): 90,71,59,36,84,44,75,35,79,46,77,51,53,65,49,69,40,54,42,29,41,51,41,57,39,28,40,38,35,46,23,27,30,52,31,37,38,41,48,65,62,90,40,52,33,39,38,31,34,70,48,65,69,45,50,43,35,37,50,34,84,91,55,39,46,82,38,74,52,66,87,88,33,58,59,51,44,92,89,57,72,98,65,89,86,82,88,88,89,80,78,92,77,89,74,86,76,84,132

Mean predicted aligned error: 10.62 Å

Nearest PDB structures (foldseek):
  5aj8-assembly2_B  TM=3.113E-01  e=8.485E+00  Leishmania major